Protein AF-A0A497HYY7-F1 (afdb_monomer)

Sequence (145 aa):
MIPKTYKIFNFKAYMEWKTHISLGILFGLIAYILLSRKFFAEINLIDFLIWTSFFSIAPDFDIIFKHRSEYTHSLLGVFLGFIIGFILKRNLLWAFIAASSLLSHVFGDSLTSSGVPLFYPFSKRKHVHFPYIGGRTRYDNKYAN

Structure (mmCIF, N/CA/C/O backbone):
data_AF-A0A497HYY7-F1
#
_entry.id   AF-A0A497HYY7-F1
#
loop_
_atom_site.group_PDB
_atom_site.id
_atom_site.type_symbol
_atom_site.label_atom_id
_atom_site.label_alt_id
_atom_site.label_comp_id
_atom_site.label_asym_id
_atom_site.label_entity_id
_atom_site.label_seq_id
_atom_site.pdbx_PDB_ins_code
_atom_site.Cartn_x
_atom_site.Cartn_y
_atom_site.Cartn_z
_atom_site.occupancy
_atom_site.B_iso_or_equiv
_atom_site.auth_seq_id
_atom_site.auth_comp_id
_atom_site.auth_asym_id
_atom_site.auth_atom_id
_atom_site.pdbx_PDB_model_num
ATOM 1 N N . MET A 1 1 ? 37.558 7.864 -5.051 1.00 42.94 1 MET A N 1
ATOM 2 C CA . MET A 1 1 ? 36.764 8.507 -6.122 1.00 42.94 1 MET A CA 1
ATOM 3 C C . MET A 1 1 ? 35.480 7.697 -6.286 1.00 42.94 1 MET A C 1
ATOM 5 O O . MET A 1 1 ? 35.537 6.596 -6.809 1.00 42.94 1 MET A O 1
ATOM 9 N N . ILE A 1 2 ? 34.357 8.146 -5.715 1.00 44.28 2 ILE A N 1
ATOM 10 C CA . ILE A 1 2 ? 33.087 7.397 -5.789 1.00 44.28 2 ILE A CA 1
ATOM 11 C C . ILE A 1 2 ? 32.570 7.505 -7.233 1.00 44.28 2 ILE A C 1
ATOM 13 O O . ILE A 1 2 ? 32.514 8.630 -7.743 1.00 44.28 2 ILE A O 1
ATOM 17 N N . PRO A 1 3 ? 32.208 6.403 -7.916 1.00 42.94 3 PRO A N 1
ATOM 18 C CA . PRO A 1 3 ? 31.769 6.475 -9.304 1.00 42.94 3 PRO A CA 1
ATOM 19 C C . PRO A 1 3 ? 30.532 7.375 -9.421 1.00 42.94 3 PRO A C 1
ATOM 21 O O . PRO A 1 3 ? 29.561 7.204 -8.682 1.00 42.94 3 PRO A O 1
ATOM 24 N N . LYS A 1 4 ? 30.538 8.335 -10.357 1.00 43.16 4 LYS A N 1
ATOM 25 C CA . LYS A 1 4 ? 29.397 9.243 -10.615 1.00 43.16 4 LYS A CA 1
ATOM 26 C C . LYS A 1 4 ? 28.080 8.488 -10.869 1.00 43.16 4 LYS A C 1
ATOM 28 O O . LYS A 1 4 ? 27.016 9.005 -10.545 1.00 43.16 4 LYS A O 1
ATOM 33 N N . THR A 1 5 ? 28.150 7.258 -11.373 1.00 44.44 5 THR A N 1
ATOM 34 C CA . THR A 1 5 ? 27.007 6.359 -11.591 1.00 44.44 5 THR A CA 1
ATOM 35 C C . THR A 1 5 ? 26.286 5.970 -10.297 1.00 44.44 5 THR A C 1
ATOM 37 O O . THR A 1 5 ? 25.058 5.964 -10.278 1.00 44.44 5 THR A O 1
ATOM 40 N N . TYR A 1 6 ? 27.008 5.749 -9.192 1.00 39.38 6 TYR A N 1
ATOM 41 C CA . TYR A 1 6 ? 26.404 5.425 -7.890 1.00 39.38 6 TYR A CA 1
ATOM 42 C C . TYR A 1 6 ? 25.603 6.592 -7.306 1.00 39.38 6 TYR A C 1
ATOM 44 O O . TYR A 1 6 ? 24.549 6.386 -6.708 1.00 39.38 6 TYR A O 1
ATOM 52 N N . LYS A 1 7 ? 26.070 7.833 -7.498 1.00 36.12 7 LYS A N 1
ATOM 53 C CA . LYS A 1 7 ? 25.345 9.030 -7.039 1.00 36.12 7 LYS A CA 1
ATOM 54 C C . LYS A 1 7 ? 24.031 9.235 -7.796 1.00 36.12 7 LYS A C 1
ATOM 56 O O . LYS A 1 7 ? 23.039 9.604 -7.180 1.00 36.12 7 LYS A O 1
ATOM 61 N N . ILE A 1 8 ? 24.020 8.977 -9.104 1.00 39.47 8 ILE A N 1
ATOM 62 C CA . ILE A 1 8 ? 22.828 9.140 -9.952 1.00 39.47 8 ILE A CA 1
ATOM 63 C C . ILE A 1 8 ? 21.791 8.048 -9.651 1.00 39.47 8 ILE A C 1
ATOM 65 O O . ILE A 1 8 ? 20.606 8.353 -9.542 1.00 39.47 8 ILE A O 1
ATOM 69 N N . PHE A 1 9 ? 22.231 6.800 -9.455 1.00 40.44 9 PHE A N 1
ATOM 70 C CA . PHE A 1 9 ? 21.342 5.685 -9.109 1.00 40.44 9 PHE A CA 1
ATOM 71 C C . PHE A 1 9 ? 20.662 5.902 -7.748 1.00 40.44 9 PHE A C 1
ATOM 73 O O . PHE A 1 9 ? 19.445 5.780 -7.645 1.00 40.44 9 PHE A O 1
ATOM 80 N N . ASN A 1 10 ? 21.426 6.338 -6.736 1.00 45.38 10 ASN A N 1
ATOM 81 C CA . ASN A 1 10 ? 20.881 6.678 -5.419 1.00 45.38 10 ASN A CA 1
ATOM 82 C C . ASN A 1 10 ? 19.890 7.846 -5.470 1.00 45.38 10 ASN A C 1
ATOM 84 O O . ASN A 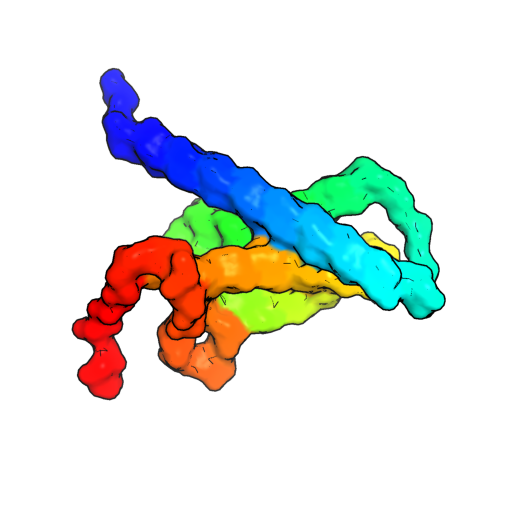1 10 ? 18.881 7.810 -4.779 1.00 45.38 10 ASN A O 1
ATOM 88 N N . PHE A 1 11 ? 20.142 8.875 -6.284 1.00 33.31 11 PHE A N 1
ATOM 89 C CA . PHE A 1 11 ? 19.237 10.023 -6.369 1.00 33.31 11 PHE A CA 1
ATOM 90 C C . PHE A 1 11 ? 17.926 9.681 -7.089 1.00 33.31 11 PHE A C 1
ATOM 92 O O . PHE A 1 11 ? 16.865 10.146 -6.681 1.00 33.31 11 PHE A O 1
ATOM 99 N N . LYS A 1 12 ? 17.981 8.841 -8.131 1.00 44.09 12 LYS A N 1
ATOM 100 C CA . LYS A 1 12 ? 16.790 8.415 -8.874 1.00 44.09 12 LYS A CA 1
ATOM 101 C C . LYS A 1 12 ? 15.900 7.483 -8.041 1.00 44.09 12 LYS A C 1
ATOM 103 O O . LYS A 1 12 ? 14.722 7.779 -7.890 1.00 44.09 12 LYS A O 1
ATOM 108 N N . ALA A 1 13 ? 16.482 6.463 -7.406 1.00 51.22 13 ALA A N 1
ATOM 109 C CA . ALA A 1 13 ? 15.758 5.574 -6.492 1.00 51.22 13 ALA A CA 1
ATOM 110 C C . ALA A 1 13 ? 15.159 6.333 -5.287 1.00 51.22 13 ALA A C 1
ATOM 112 O O . ALA A 1 13 ? 14.022 6.101 -4.889 1.00 51.22 13 ALA A O 1
ATOM 113 N N . TYR A 1 14 ? 15.886 7.316 -4.743 1.00 43.72 14 TYR A N 1
ATOM 114 C CA . TYR A 1 14 ? 15.411 8.149 -3.634 1.00 43.72 14 TYR A CA 1
ATOM 115 C C . TYR A 1 14 ? 14.237 9.071 -4.010 1.00 43.72 14 TYR A C 1
ATOM 117 O O . TYR A 1 14 ? 13.360 9.323 -3.182 1.00 43.72 14 TYR A O 1
ATOM 125 N N . MET A 1 15 ? 14.203 9.584 -5.244 1.00 50.59 15 MET A N 1
ATOM 126 C CA . MET A 1 15 ? 13.066 10.366 -5.746 1.00 50.59 15 MET A CA 1
ATOM 127 C C . MET A 1 15 ? 11.846 9.477 -6.023 1.00 50.59 15 MET A C 1
ATOM 129 O O . MET A 1 15 ? 10.726 9.908 -5.754 1.00 50.59 15 MET A O 1
ATOM 133 N N . GLU A 1 16 ? 12.060 8.238 -6.475 1.00 70.00 16 GLU A N 1
ATOM 134 C CA . GLU A 1 16 ? 10.998 7.254 -6.715 1.00 70.00 16 GLU A CA 1
ATOM 135 C C . GLU A 1 16 ? 10.315 6.831 -5.400 1.00 70.00 16 GLU A C 1
ATOM 137 O O . GLU A 1 16 ? 9.090 6.834 -5.317 1.00 70.00 16 GLU A O 1
ATOM 142 N N . TRP A 1 17 ? 11.037 6.587 -4.305 1.00 78.25 17 TRP A N 1
ATOM 143 C CA . TRP A 1 17 ? 10.386 6.173 -3.047 1.00 78.25 17 TRP A CA 1
ATOM 144 C C . TRP A 1 17 ? 9.503 7.253 -2.420 1.00 78.25 17 TRP A C 1
ATOM 146 O O . TRP A 1 17 ? 8.457 6.950 -1.851 1.00 78.25 17 TRP A O 1
ATOM 156 N N . LYS A 1 18 ? 9.866 8.533 -2.559 1.00 84.81 18 LYS A N 1
ATOM 157 C CA . LYS A 1 18 ? 9.029 9.640 -2.064 1.00 84.81 18 LYS A CA 1
ATOM 158 C C . LYS A 1 18 ? 7.689 9.708 -2.783 1.00 84.81 18 LYS A C 1
ATOM 160 O O . LYS A 1 18 ? 6.670 9.969 -2.141 1.00 84.81 18 LYS A O 1
ATOM 165 N N . THR A 1 19 ? 7.680 9.483 -4.098 1.00 86.25 19 THR A N 1
ATOM 166 C CA . THR A 1 19 ? 6.434 9.457 -4.871 1.00 86.25 19 THR A CA 1
ATOM 167 C C . THR A 1 19 ? 5.576 8.263 -4.481 1.00 86.25 19 THR A C 1
ATOM 169 O O . THR A 1 19 ? 4.379 8.438 -4.271 1.00 86.25 19 THR A O 1
ATOM 172 N N . HIS A 1 20 ? 6.183 7.094 -4.277 1.00 89.38 20 HIS A N 1
ATOM 173 C CA . HIS A 1 20 ? 5.476 5.894 -3.830 1.00 89.38 20 HIS A CA 1
ATOM 174 C C . HIS A 1 20 ? 4.863 6.075 -2.439 1.00 89.38 20 HIS A C 1
ATOM 176 O O . HIS A 1 20 ? 3.667 5.844 -2.276 1.00 89.38 20 HIS A O 1
ATOM 182 N N . ILE A 1 21 ? 5.623 6.609 -1.478 1.00 93.50 21 ILE A N 1
ATOM 183 C CA . ILE A 1 21 ? 5.126 6.914 -0.127 1.00 93.50 21 ILE A CA 1
ATOM 184 C C . ILE A 1 21 ? 3.981 7.932 -0.173 1.00 93.50 21 ILE A C 1
ATOM 186 O O . ILE A 1 21 ? 2.944 7.725 0.456 1.00 93.50 21 ILE A O 1
ATOM 190 N N . SER A 1 22 ? 4.128 9.011 -0.947 1.00 94.06 22 SER A N 1
ATOM 191 C CA . SER A 1 22 ? 3.083 10.042 -1.066 1.00 94.06 22 SER A CA 1
ATOM 192 C C . SER A 1 22 ? 1.787 9.473 -1.653 1.00 94.06 22 SER A C 1
ATOM 194 O O . SER A 1 22 ? 0.701 9.731 -1.132 1.00 94.06 22 SER A O 1
ATOM 196 N N . LEU A 1 23 ? 1.898 8.665 -2.714 1.00 93.00 23 LEU A N 1
ATOM 197 C CA . LEU A 1 23 ? 0.765 7.966 -3.321 1.00 93.00 23 LEU A CA 1
ATOM 198 C C . LEU A 1 23 ? 0.151 6.939 -2.361 1.00 93.00 23 LEU A C 1
ATOM 200 O O . LEU A 1 23 ? -1.073 6.843 -2.286 1.00 93.00 23 LEU A O 1
ATOM 204 N N . GLY A 1 24 ? 0.977 6.234 -1.589 1.00 95.12 24 GLY A N 1
ATOM 205 C CA . GLY A 1 24 ? 0.554 5.245 -0.602 1.00 95.12 24 GLY A CA 1
ATOM 206 C C . GLY A 1 24 ? -0.280 5.844 0.518 1.00 95.12 24 GLY A C 1
ATOM 207 O O . GL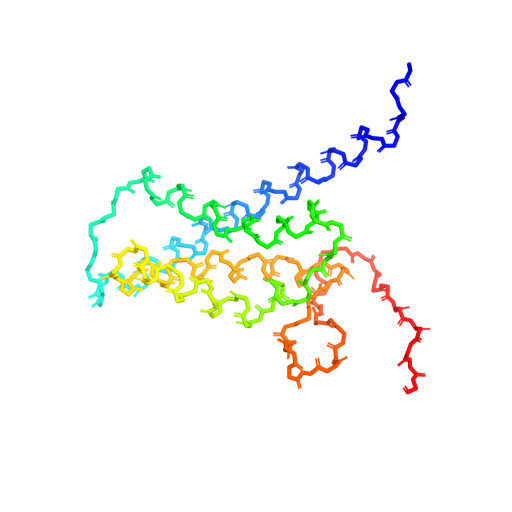Y A 1 24 ? -1.333 5.299 0.860 1.00 95.12 24 GLY A O 1
ATOM 208 N N . ILE A 1 25 ? 0.156 6.988 1.049 1.00 97.00 25 ILE A N 1
ATOM 209 C CA . ILE A 1 25 ? -0.586 7.760 2.052 1.00 97.00 25 ILE A CA 1
ATOM 210 C C . ILE A 1 25 ? -1.901 8.271 1.450 1.00 97.00 25 ILE A C 1
ATOM 212 O O . ILE A 1 25 ? -2.952 8.130 2.075 1.00 97.00 25 ILE A O 1
ATOM 216 N N . LEU A 1 26 ? -1.869 8.816 0.228 1.00 96.94 26 LEU A N 1
ATOM 217 C CA . LEU A 1 26 ? -3.059 9.336 -0.452 1.00 96.94 26 LEU A CA 1
ATOM 218 C C . LEU A 1 26 ? -4.114 8.243 -0.683 1.00 96.94 26 LEU A C 1
ATOM 220 O O . LEU A 1 26 ? -5.273 8.416 -0.310 1.00 96.94 26 LEU A O 1
ATOM 224 N N . PHE A 1 27 ? -3.728 7.110 -1.269 1.00 97.12 27 PHE A N 1
ATOM 225 C CA . PHE A 1 27 ? -4.645 6.000 -1.545 1.00 97.12 27 PHE A CA 1
ATOM 226 C C . PHE A 1 27 ? -5.141 5.344 -0.256 1.00 97.12 27 PHE A C 1
ATOM 228 O O . PHE A 1 27 ? -6.325 5.023 -0.148 1.00 97.12 27 PHE A O 1
ATOM 235 N N . GLY A 1 28 ? -4.268 5.197 0.746 1.00 96.50 28 GLY A N 1
ATOM 236 C CA . GLY A 1 28 ? -4.658 4.731 2.075 1.00 96.50 28 GLY A CA 1
ATOM 237 C C . GLY A 1 28 ? -5.697 5.650 2.724 1.00 96.50 28 GLY A C 1
ATOM 238 O O . GLY A 1 28 ? -6.651 5.167 3.333 1.00 96.50 28 GLY A O 1
ATOM 239 N N . LEU A 1 29 ? -5.565 6.970 2.549 1.00 97.00 29 LEU A N 1
ATOM 240 C CA . LEU A 1 29 ? -6.498 7.952 3.104 1.00 97.00 29 LEU A CA 1
ATOM 241 C C . LEU A 1 29 ? -7.849 7.893 2.389 1.00 97.00 29 LEU A C 1
ATOM 243 O O . LEU A 1 29 ? -8.890 7.917 3.043 1.00 97.00 29 LEU A O 1
ATOM 247 N N . ILE A 1 30 ? -7.841 7.758 1.061 1.00 97.00 30 ILE A N 1
ATOM 248 C CA . ILE A 1 30 ? -9.061 7.546 0.273 1.00 97.00 30 ILE A CA 1
ATOM 249 C C . ILE A 1 30 ? -9.778 6.276 0.751 1.00 97.00 30 ILE A C 1
ATOM 251 O O . ILE A 1 30 ? -10.975 6.321 1.036 1.00 97.00 30 ILE A O 1
ATOM 255 N N . ALA A 1 31 ? -9.056 5.164 0.916 1.00 95.94 31 ALA A N 1
ATOM 256 C CA . ALA A 1 31 ? -9.625 3.915 1.419 1.00 95.94 31 ALA A CA 1
ATOM 257 C C . ALA A 1 31 ? -10.219 4.078 2.825 1.00 95.94 31 ALA A C 1
ATOM 259 O O . ALA A 1 31 ? -11.342 3.637 3.075 1.00 95.94 31 ALA A O 1
ATOM 260 N N . TYR A 1 32 ? -9.508 4.766 3.720 1.00 95.12 32 TYR A N 1
ATOM 261 C CA . TYR A 1 32 ? -9.997 5.084 5.058 1.00 95.12 32 TYR A CA 1
ATOM 262 C C . TYR A 1 32 ? -11.310 5.878 5.018 1.00 95.12 32 TYR A C 1
ATOM 264 O O . TYR A 1 32 ? -12.287 5.490 5.661 1.00 95.12 32 TYR A O 1
ATOM 272 N N . ILE A 1 33 ? -11.377 6.954 4.230 1.00 95.25 33 ILE A N 1
ATOM 273 C CA . ILE A 1 33 ? -12.576 7.801 4.119 1.00 95.25 33 ILE A CA 1
ATOM 274 C C . ILE A 1 33 ? -13.770 6.999 3.584 1.00 95.25 33 ILE A C 1
ATOM 276 O O . ILE A 1 33 ? -14.878 7.120 4.107 1.00 95.25 33 ILE A O 1
ATOM 280 N N . LEU A 1 34 ? -13.552 6.159 2.570 1.00 95.38 34 LEU A N 1
ATOM 281 C CA . LEU A 1 34 ? -14.621 5.385 1.935 1.00 95.38 34 LEU A CA 1
ATOM 282 C C . LEU A 1 34 ? -15.145 4.243 2.818 1.00 95.38 34 LEU A C 1
ATOM 284 O O . LEU A 1 34 ? -16.328 3.904 2.743 1.00 95.38 34 LEU A O 1
ATOM 288 N N . LEU A 1 35 ? -14.283 3.634 3.637 1.00 95.19 35 LEU A N 1
ATOM 289 C CA . LEU A 1 35 ? -14.581 2.364 4.309 1.00 95.19 35 LEU A CA 1
ATOM 290 C C . LEU A 1 35 ? -14.726 2.461 5.830 1.00 95.19 35 LEU A C 1
ATOM 292 O O . LEU A 1 35 ? -15.341 1.571 6.419 1.00 95.19 35 LEU A O 1
ATOM 296 N N . SER A 1 36 ? -14.254 3.538 6.462 1.00 92.19 36 SER A N 1
ATOM 297 C CA . SER A 1 36 ? -14.358 3.752 7.919 1.00 92.19 36 SER A CA 1
ATOM 298 C C . SER A 1 36 ? -15.795 3.721 8.447 1.00 92.19 36 SER A C 1
ATOM 300 O O . SER A 1 36 ? -16.026 3.337 9.589 1.00 92.19 36 SER A O 1
ATOM 302 N N . ARG A 1 37 ? -16.786 4.059 7.609 1.00 89.88 37 ARG A N 1
ATOM 303 C CA . ARG A 1 37 ? -18.214 3.962 7.965 1.00 89.88 37 ARG A CA 1
ATOM 304 C C . ARG A 1 37 ? -18.737 2.526 8.044 1.00 89.88 37 ARG A C 1
ATOM 306 O O . ARG A 1 37 ? -19.765 2.299 8.670 1.00 89.88 37 ARG A O 1
ATOM 313 N N . LYS A 1 38 ? -18.083 1.576 7.367 1.00 92.69 38 LYS A N 1
ATOM 314 C CA . LYS A 1 38 ? -18.497 0.162 7.311 1.00 92.69 38 LYS A CA 1
ATOM 315 C C . LYS A 1 38 ? -17.661 -0.726 8.221 1.00 92.69 38 LYS A C 1
ATOM 317 O O . LYS A 1 38 ? -18.184 -1.675 8.792 1.00 92.69 38 LYS A O 1
ATOM 322 N N . PHE A 1 39 ? -16.373 -0.427 8.337 1.00 90.88 39 PHE A N 1
ATOM 323 C CA . PHE A 1 39 ? -15.430 -1.189 9.138 1.00 90.88 39 PHE A CA 1
ATOM 324 C C . PHE A 1 39 ? -14.804 -0.251 10.157 1.00 90.88 39 PHE A C 1
ATOM 326 O O . PHE A 1 39 ? -14.038 0.634 9.793 1.00 90.88 39 PHE A O 1
ATOM 333 N N . PHE A 1 40 ? -15.140 -0.437 11.429 1.00 87.31 40 PHE A N 1
ATOM 334 C CA . PHE A 1 40 ? -14.551 0.355 12.498 1.00 87.31 40 PHE A CA 1
ATOM 335 C C . PHE A 1 40 ? -13.166 -0.192 12.855 1.00 87.31 40 PHE A C 1
ATOM 337 O O . PHE A 1 40 ? -12.988 -1.401 13.032 1.00 87.31 40 PHE A O 1
ATOM 344 N N . ALA A 1 41 ? -12.183 0.696 12.967 1.00 87.25 41 ALA A N 1
ATOM 345 C CA . ALA A 1 41 ? -10.884 0.390 13.542 1.00 87.25 41 ALA A CA 1
ATOM 346 C C . ALA A 1 41 ? -10.362 1.625 14.267 1.00 87.25 41 ALA A C 1
ATOM 348 O O . ALA A 1 41 ? -10.505 2.746 13.776 1.00 87.25 41 ALA A O 1
ATOM 349 N N . GLU A 1 42 ? -9.712 1.413 15.404 1.00 87.50 42 GLU A N 1
ATOM 350 C CA . GLU A 1 42 ? -8.922 2.462 16.030 1.00 87.50 42 GLU A CA 1
ATOM 351 C C . GLU A 1 42 ? -7.672 2.694 15.181 1.00 87.50 42 GLU A C 1
ATOM 353 O O . GLU A 1 42 ? -6.874 1.780 14.944 1.00 87.50 42 GLU A O 1
ATOM 358 N N . ILE A 1 43 ? -7.535 3.915 14.670 1.00 89.56 43 ILE A N 1
ATOM 359 C CA . ILE A 1 43 ? -6.411 4.313 13.830 1.00 89.56 43 ILE A CA 1
ATOM 360 C C . ILE A 1 43 ? -5.731 5.512 14.472 1.00 89.56 43 ILE A C 1
ATOM 362 O O . ILE A 1 43 ? -6.278 6.612 14.518 1.00 89.56 43 ILE A O 1
ATOM 366 N N . ASN A 1 44 ? -4.507 5.296 14.945 1.00 93.75 44 ASN A N 1
ATOM 367 C CA . ASN A 1 44 ? -3.601 6.378 15.296 1.00 93.75 44 ASN A CA 1
ATOM 368 C C . ASN A 1 44 ? -2.889 6.883 14.027 1.00 93.75 44 ASN A C 1
ATOM 370 O O . ASN A 1 44 ? -2.540 6.092 13.149 1.00 93.75 44 ASN A O 1
ATOM 374 N N . LEU A 1 45 ? -2.648 8.194 13.941 1.00 93.50 45 LEU A N 1
ATOM 375 C CA . LEU A 1 45 ? -1.965 8.821 12.806 1.00 93.50 45 LEU A CA 1
ATOM 376 C C . LEU A 1 45 ? -0.574 8.223 12.544 1.00 93.50 45 LEU A C 1
ATOM 378 O O . LEU A 1 45 ? -0.217 7.993 11.393 1.00 93.50 45 LEU A O 1
ATOM 382 N N . ILE A 1 46 ? 0.205 7.957 13.593 1.00 95.62 46 ILE A N 1
ATOM 383 C CA . ILE A 1 46 ? 1.557 7.398 13.473 1.00 95.62 46 ILE A CA 1
ATOM 384 C C . ILE A 1 46 ? 1.485 5.997 12.866 1.00 95.62 46 ILE A C 1
ATOM 386 O O . ILE A 1 46 ? 2.169 5.721 11.883 1.00 95.62 46 ILE A O 1
ATOM 390 N N . ASP A 1 47 ? 0.603 5.145 13.394 1.00 93.94 47 ASP A N 1
ATOM 391 C CA . ASP A 1 47 ? 0.356 3.809 12.848 1.00 93.94 47 ASP A CA 1
ATOM 392 C C . ASP A 1 47 ? -0.046 3.893 11.375 1.00 93.94 47 ASP A C 1
ATOM 394 O O . ASP A 1 47 ? 0.516 3.197 10.532 1.00 93.94 47 ASP A O 1
ATOM 398 N N . PHE A 1 48 ? -0.981 4.782 11.046 1.00 95.44 48 PHE A N 1
ATOM 399 C CA . PHE A 1 48 ? -1.436 4.976 9.676 1.00 95.44 48 PHE A CA 1
ATOM 400 C C . PHE A 1 48 ? -0.282 5.341 8.734 1.00 95.44 48 PHE A C 1
ATOM 402 O O . PHE A 1 48 ? -0.125 4.715 7.684 1.00 95.44 48 PHE A O 1
ATOM 409 N N . LEU A 1 49 ? 0.557 6.307 9.115 1.00 96.75 49 LEU A N 1
ATOM 410 C CA . LEU A 1 49 ? 1.699 6.739 8.309 1.00 96.75 49 LEU A CA 1
ATOM 411 C C . LEU A 1 49 ? 2.743 5.629 8.149 1.00 96.75 49 LEU A C 1
ATOM 413 O O . LEU A 1 49 ? 3.242 5.429 7.042 1.00 96.75 49 LEU A O 1
ATOM 417 N N . ILE A 1 50 ? 3.046 4.881 9.214 1.00 95.44 50 ILE A N 1
ATOM 418 C CA . ILE A 1 50 ? 4.003 3.766 9.165 1.00 95.44 50 ILE A CA 1
ATOM 419 C C . ILE A 1 50 ? 3.505 2.681 8.209 1.00 95.44 50 ILE A C 1
ATOM 421 O O . ILE A 1 50 ? 4.243 2.257 7.321 1.00 95.44 50 ILE A O 1
ATOM 425 N N . TRP A 1 51 ? 2.252 2.250 8.359 1.00 94.44 51 TRP A N 1
ATOM 426 C CA . TRP A 1 51 ? 1.706 1.141 7.579 1.00 94.44 51 TRP A CA 1
ATOM 427 C C . TRP A 1 51 ? 1.516 1.490 6.107 1.00 94.44 51 TRP A C 1
ATOM 429 O O . TRP A 1 51 ? 1.898 0.702 5.243 1.00 94.44 51 TRP A O 1
ATOM 439 N N . THR A 1 52 ? 0.976 2.672 5.808 1.00 96.00 52 THR A N 1
ATOM 440 C CA . THR A 1 52 ? 0.814 3.126 4.417 1.00 96.00 52 THR A CA 1
ATOM 441 C C . THR A 1 52 ? 2.167 3.303 3.728 1.00 96.00 52 THR A C 1
ATOM 443 O O . THR A 1 52 ? 2.333 2.842 2.599 1.00 96.00 52 THR A O 1
ATOM 446 N N . SER A 1 53 ? 3.163 3.864 4.423 1.00 94.44 53 SER A N 1
ATOM 447 C CA . SER A 1 53 ? 4.530 3.980 3.899 1.00 94.44 53 SER A CA 1
ATOM 448 C C . SER A 1 53 ? 5.142 2.606 3.643 1.00 94.44 53 SER A C 1
ATOM 450 O O . SER A 1 53 ? 5.618 2.359 2.539 1.00 94.44 53 SER A O 1
ATOM 452 N N . PHE A 1 54 ? 5.073 1.690 4.616 1.00 93.88 54 PHE A N 1
ATOM 453 C CA . PHE A 1 54 ? 5.618 0.337 4.495 1.00 93.88 54 PHE A CA 1
ATOM 454 C C . PHE A 1 54 ? 5.047 -0.403 3.281 1.00 93.88 54 PHE A C 1
ATOM 456 O O . PHE A 1 54 ? 5.810 -0.862 2.436 1.00 93.88 54 PHE A O 1
ATOM 463 N N . PHE A 1 55 ? 3.720 -0.472 3.144 1.00 93.38 55 PHE A N 1
ATOM 464 C CA . PHE A 1 55 ? 3.093 -1.190 2.029 1.00 93.38 55 PHE A CA 1
ATOM 465 C C . PHE A 1 55 ? 3.309 -0.516 0.669 1.00 93.38 55 PHE A C 1
ATOM 467 O O . PHE A 1 55 ? 3.322 -1.209 -0.344 1.00 93.38 55 PHE A O 1
ATOM 474 N N . SER A 1 56 ? 3.520 0.803 0.636 1.00 92.69 56 SER A N 1
ATOM 475 C CA . SER A 1 56 ? 3.778 1.536 -0.611 1.00 92.69 56 SER A CA 1
ATOM 476 C C . SER A 1 56 ? 5.174 1.321 -1.199 1.00 92.69 56 SER A C 1
ATOM 478 O O . SER A 1 56 ? 5.358 1.520 -2.396 1.00 92.69 56 SER A O 1
ATOM 480 N N . ILE A 1 57 ? 6.150 0.914 -0.382 1.00 90.31 57 ILE A N 1
ATOM 481 C CA . ILE A 1 57 ? 7.523 0.610 -0.825 1.00 90.31 57 ILE A CA 1
ATOM 482 C C . ILE A 1 57 ? 7.857 -0.877 -0.703 1.00 90.31 57 ILE A C 1
ATOM 484 O O . ILE A 1 57 ? 8.923 -1.304 -1.129 1.00 90.31 57 ILE A O 1
ATOM 488 N N . ALA A 1 58 ? 6.964 -1.682 -0.119 1.00 88.62 58 ALA A N 1
ATOM 489 C CA . ALA A 1 58 ? 7.181 -3.111 0.059 1.00 88.62 58 ALA A CA 1
ATOM 490 C C . ALA A 1 58 ? 7.553 -3.840 -1.248 1.00 88.62 58 ALA A C 1
ATOM 492 O O . ALA A 1 58 ? 8.443 -4.692 -1.189 1.00 88.62 58 ALA A O 1
ATOM 493 N N . PRO A 1 59 ? 6.949 -3.522 -2.414 1.00 84.75 59 PRO A N 1
ATOM 494 C CA . PRO A 1 59 ? 7.351 -4.143 -3.671 1.00 84.75 59 PRO A CA 1
ATOM 495 C C . PRO A 1 59 ? 8.802 -3.854 -4.068 1.00 84.75 59 PRO A C 1
ATOM 497 O O . PRO A 1 59 ? 9.464 -4.786 -4.512 1.00 84.75 59 PRO A O 1
ATOM 500 N N . ASP A 1 60 ? 9.318 -2.645 -3.805 1.00 83.00 60 ASP A N 1
ATOM 501 C CA . ASP A 1 60 ? 10.691 -2.222 -4.144 1.00 83.00 60 ASP A CA 1
ATOM 502 C C . ASP A 1 60 ? 11.780 -2.969 -3.363 1.00 83.00 60 ASP A C 1
ATOM 504 O O . ASP A 1 60 ? 12.959 -2.935 -3.734 1.00 83.00 60 ASP A O 1
ATOM 508 N N . PHE A 1 61 ? 11.433 -3.654 -2.267 1.00 79.56 61 PHE A N 1
ATOM 509 C CA . PHE A 1 61 ? 12.409 -4.466 -1.540 1.00 79.56 61 PHE A CA 1
ATOM 510 C C . PHE A 1 61 ? 12.929 -5.646 -2.371 1.00 79.56 61 PHE A C 1
ATOM 512 O O . PHE A 1 61 ? 14.008 -6.160 -2.073 1.00 79.56 61 PHE A O 1
ATOM 519 N N . ASP A 1 62 ? 12.234 -6.053 -3.436 1.00 71.06 62 ASP A N 1
ATOM 520 C CA . ASP A 1 62 ? 12.715 -7.082 -4.363 1.00 71.06 62 ASP A CA 1
ATOM 521 C C . ASP A 1 62 ? 13.996 -6.663 -5.120 1.00 71.06 62 ASP A C 1
ATOM 523 O O . ASP A 1 62 ? 14.852 -7.504 -5.416 1.00 71.06 62 ASP A O 1
ATOM 527 N N . ILE A 1 63 ? 14.210 -5.357 -5.319 1.00 63.75 63 ILE A N 1
ATOM 528 C CA . ILE A 1 63 ? 15.419 -4.778 -5.921 1.00 63.75 63 ILE A CA 1
ATOM 529 C C . ILE A 1 63 ? 16.648 -5.093 -5.059 1.00 63.75 63 ILE A C 1
ATOM 531 O O . ILE A 1 63 ? 17.731 -5.358 -5.592 1.00 63.75 63 ILE A O 1
ATOM 535 N N . ILE A 1 64 ? 16.489 -5.134 -3.730 1.00 59.38 64 ILE A N 1
ATOM 536 C CA . ILE A 1 64 ? 17.573 -5.482 -2.795 1.00 59.38 64 ILE A CA 1
ATOM 537 C C . ILE A 1 64 ? 18.040 -6.926 -3.024 1.00 59.38 64 ILE A C 1
ATOM 539 O O . ILE A 1 64 ? 19.234 -7.215 -2.929 1.00 59.38 64 ILE A O 1
ATOM 543 N N . PHE A 1 65 ? 17.129 -7.820 -3.416 1.00 57.31 65 PHE A N 1
ATOM 544 C CA . PHE A 1 65 ? 17.426 -9.226 -3.696 1.00 57.31 65 PHE A CA 1
ATOM 545 C C . PHE A 1 65 ? 17.925 -9.485 -5.131 1.00 57.31 65 PHE A C 1
ATOM 547 O O . PHE A 1 65 ? 18.093 -10.641 -5.516 1.00 57.31 65 PHE A O 1
ATOM 554 N N . LYS A 1 66 ? 18.205 -8.434 -5.926 1.00 55.84 66 LYS A N 1
ATOM 555 C CA . LYS A 1 66 ? 18.700 -8.482 -7.325 1.00 55.84 66 LYS A CA 1
ATOM 556 C C . LYS A 1 66 ? 17.809 -9.227 -8.333 1.00 55.84 66 LYS A C 1
ATOM 558 O O . LYS A 1 66 ? 18.148 -9.272 -9.515 1.00 55.84 66 LYS A O 1
ATOM 563 N N . HIS A 1 67 ? 16.665 -9.745 -7.905 1.00 58.81 67 HIS A N 1
ATOM 564 C CA . HIS A 1 67 ? 15.644 -10.344 -8.751 1.00 58.81 67 HIS A CA 1
ATOM 565 C C . HIS A 1 67 ? 14.375 -9.508 -8.617 1.00 58.81 67 HIS A C 1
ATOM 567 O O . HIS A 1 67 ? 13.671 -9.629 -7.619 1.00 58.81 67 HIS A O 1
ATOM 573 N N . ARG A 1 68 ? 14.084 -8.665 -9.621 1.00 60.41 68 ARG A N 1
ATOM 574 C CA . ARG A 1 68 ? 12.786 -7.982 -9.702 1.00 60.41 68 ARG A CA 1
ATOM 575 C C . ARG A 1 68 ? 11.711 -9.062 -9.769 1.00 60.41 68 ARG A C 1
ATOM 577 O O . ARG A 1 68 ? 11.678 -9.850 -10.715 1.00 60.41 68 ARG A O 1
ATOM 584 N N . SER A 1 69 ? 10.894 -9.138 -8.734 1.00 64.81 69 SER A N 1
ATOM 585 C CA . SER A 1 69 ? 9.851 -10.130 -8.597 1.00 64.81 69 SER A CA 1
ATOM 586 C C . SER A 1 69 ? 8.608 -9.595 -9.292 1.00 64.81 69 SER A C 1
ATOM 588 O O . SER A 1 69 ? 7.929 -8.697 -8.803 1.00 64.81 69 SER A O 1
ATOM 590 N N . GLU A 1 70 ? 8.270 -10.170 -10.445 1.00 70.00 70 GLU A N 1
ATOM 591 C CA . GLU A 1 70 ? 7.029 -9.841 -11.164 1.00 70.00 70 GLU A CA 1
ATOM 592 C C . GLU A 1 70 ? 5.774 -10.090 -10.294 1.00 70.00 70 GLU A C 1
ATOM 594 O O . GLU A 1 70 ? 4.711 -9.532 -10.552 1.00 70.00 70 GLU A O 1
ATOM 599 N N . TYR A 1 71 ? 5.900 -10.873 -9.213 1.00 69.12 71 TYR A N 1
ATOM 600 C CA . TYR A 1 71 ? 4.832 -11.141 -8.251 1.00 69.12 71 TYR A CA 1
ATOM 601 C C . TYR A 1 71 ? 4.465 -9.929 -7.386 1.00 69.12 71 TYR A C 1
ATOM 603 O O . TYR A 1 71 ? 3.281 -9.714 -7.125 1.00 69.12 71 TYR A O 1
ATOM 611 N N . THR A 1 72 ? 5.440 -9.142 -6.922 1.00 75.06 72 THR A N 1
ATOM 612 C CA . THR A 1 72 ? 5.185 -8.011 -6.006 1.00 75.06 72 THR A CA 1
ATOM 613 C C . THR A 1 72 ? 4.585 -6.814 -6.740 1.00 75.06 72 THR A C 1
ATOM 615 O O . THR A 1 72 ? 3.766 -6.090 -6.179 1.00 75.06 72 THR A O 1
ATOM 618 N N . HIS A 1 73 ? 4.911 -6.679 -8.023 1.00 76.88 73 HIS A N 1
ATOM 619 C CA . HIS A 1 73 ? 4.405 -5.661 -8.935 1.00 76.88 73 HIS A CA 1
ATOM 620 C C . HIS A 1 73 ? 3.205 -6.202 -9.734 1.00 76.88 73 HIS A C 1
ATOM 622 O O . HIS A 1 73 ? 3.181 -6.166 -10.958 1.00 76.88 73 HIS A O 1
ATOM 628 N N . SER A 1 74 ? 2.209 -6.777 -9.064 1.00 84.50 74 SER A N 1
ATOM 629 C CA . SER A 1 74 ? 1.019 -7.334 -9.724 1.00 84.50 74 SER A CA 1
ATOM 630 C C . SER A 1 74 ? -0.221 -7.188 -8.843 1.00 84.50 74 SER A C 1
ATOM 632 O O . SER A 1 74 ? -0.122 -6.893 -7.649 1.00 84.50 74 SER A O 1
ATOM 634 N N . LEU A 1 75 ? -1.409 -7.445 -9.400 1.00 85.19 75 LEU A N 1
ATOM 635 C CA . LEU A 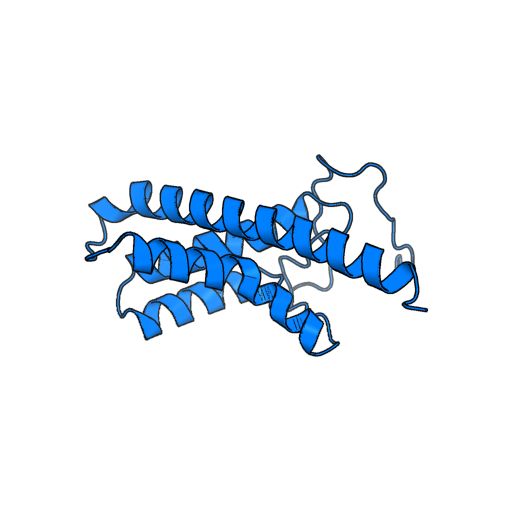1 75 ? -2.635 -7.520 -8.597 1.00 85.19 75 LEU A CA 1
ATOM 636 C C . LEU A 1 75 ? -2.590 -8.665 -7.576 1.00 85.19 75 LEU A C 1
ATOM 638 O O . LEU A 1 75 ? -3.224 -8.568 -6.526 1.00 85.19 75 LEU A O 1
ATOM 642 N N . LEU A 1 76 ? -1.808 -9.719 -7.841 1.00 86.25 76 LEU A N 1
ATOM 643 C CA . LEU A 1 76 ? -1.546 -10.762 -6.854 1.00 86.25 76 LEU A CA 1
ATOM 644 C C . LEU A 1 76 ? -0.777 -10.183 -5.661 1.00 86.25 76 LEU A C 1
ATOM 646 O O . LEU A 1 76 ? -1.151 -10.448 -4.523 1.00 86.25 76 LEU A O 1
ATOM 650 N N . GLY A 1 77 ? 0.232 -9.342 -5.904 1.00 85.94 77 GLY A N 1
ATOM 651 C CA . GLY A 1 77 ? 0.945 -8.613 -4.852 1.00 85.94 77 GLY A CA 1
ATOM 652 C C . GLY A 1 77 ? 0.010 -7.745 -4.004 1.00 85.94 77 GLY A C 1
ATOM 653 O O . GLY A 1 77 ? 0.083 -7.776 -2.776 1.00 85.94 77 GLY A O 1
ATOM 654 N N . VAL A 1 78 ? -0.940 -7.049 -4.639 1.00 91.44 78 VAL A N 1
ATOM 655 C CA . VAL A 1 78 ? -1.978 -6.255 -3.944 1.00 91.44 78 VAL A CA 1
ATOM 656 C C . VAL A 1 78 ? -2.858 -7.142 -3.068 1.00 91.44 78 VAL A C 1
ATOM 658 O O . VAL A 1 78 ? -3.115 -6.815 -1.908 1.00 91.44 78 VAL A O 1
ATOM 661 N N . PHE A 1 79 ? -3.283 -8.290 -3.591 1.00 92.50 79 PHE A N 1
ATOM 662 C CA . PHE A 1 79 ? -4.081 -9.252 -2.840 1.00 92.50 79 PHE A CA 1
ATOM 663 C C . PHE A 1 79 ? -3.307 -9.872 -1.665 1.00 92.50 79 PHE A C 1
ATOM 665 O O . PHE A 1 79 ? -3.854 -10.017 -0.573 1.00 92.50 79 PHE A O 1
ATOM 672 N N . LEU A 1 80 ? -2.017 -10.173 -1.833 1.00 91.31 80 LEU A N 1
ATOM 673 C CA . LEU A 1 80 ? -1.165 -10.606 -0.723 1.00 91.31 80 LEU A CA 1
ATOM 674 C C . LEU A 1 80 ? -1.012 -9.502 0.328 1.00 91.31 80 LEU A C 1
ATOM 676 O O . LEU A 1 80 ? -1.115 -9.785 1.520 1.00 91.31 80 LEU A O 1
ATOM 680 N N . GLY A 1 81 ? -0.846 -8.245 -0.093 1.00 91.50 81 GLY A N 1
ATOM 681 C CA . GLY A 1 81 ? -0.839 -7.086 0.800 1.00 91.50 81 GLY A CA 1
ATOM 682 C C . GLY A 1 81 ? -2.123 -6.977 1.628 1.00 91.50 81 GLY A C 1
ATOM 683 O O . GLY A 1 81 ? -2.053 -6.755 2.836 1.00 91.50 81 GLY A O 1
ATOM 684 N N . PHE A 1 82 ? -3.285 -7.225 1.012 1.00 95.19 82 PHE A N 1
ATOM 685 C CA . PHE A 1 82 ? -4.570 -7.304 1.714 1.00 95.19 82 PHE A CA 1
ATOM 686 C C . PHE A 1 82 ? -4.557 -8.384 2.805 1.00 95.19 82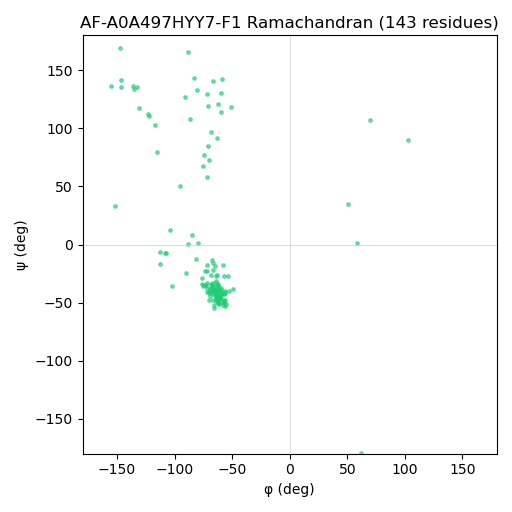 PHE A C 1
ATOM 688 O O . PHE A 1 82 ? -4.882 -8.101 3.959 1.00 95.19 82 PHE A O 1
ATOM 695 N N . ILE A 1 83 ? -4.154 -9.613 2.460 1.00 95.31 83 ILE A N 1
ATOM 696 C CA . ILE A 1 83 ? -4.102 -10.739 3.405 1.00 95.31 83 ILE A CA 1
ATOM 697 C C . ILE A 1 83 ? -3.152 -10.426 4.565 1.00 95.31 83 ILE A C 1
ATOM 699 O O . ILE A 1 83 ? -3.514 -10.617 5.724 1.00 95.31 83 ILE A O 1
ATOM 703 N N . ILE A 1 84 ? -1.957 -9.911 4.274 1.00 93.88 84 ILE A N 1
ATOM 704 C CA . ILE A 1 84 ? -0.957 -9.563 5.290 1.00 93.88 84 ILE A CA 1
ATOM 705 C C . ILE A 1 84 ? -1.495 -8.460 6.211 1.00 93.88 84 ILE A C 1
ATOM 707 O O . ILE A 1 84 ? -1.431 -8.601 7.432 1.00 93.88 84 ILE A O 1
ATOM 711 N N . GLY A 1 85 ? -2.083 -7.396 5.653 1.00 92.81 85 GLY A N 1
ATOM 712 C CA . GLY A 1 85 ? -2.706 -6.326 6.436 1.00 92.81 85 GLY A CA 1
ATOM 713 C C . GLY A 1 85 ? -3.823 -6.844 7.346 1.00 92.81 85 GLY A C 1
ATOM 714 O O . GLY A 1 85 ? -3.887 -6.474 8.522 1.00 92.81 85 GLY A O 1
ATOM 715 N N . PHE A 1 86 ? -4.652 -7.763 6.842 1.00 94.94 86 PHE A N 1
ATOM 716 C CA . PHE A 1 86 ? -5.686 -8.417 7.639 1.00 94.94 86 PHE A CA 1
ATOM 717 C C . PHE A 1 86 ? -5.094 -9.261 8.771 1.00 94.94 86 PHE A C 1
ATOM 719 O O . PHE A 1 86 ? -5.543 -9.140 9.904 1.00 94.94 86 PHE A O 1
ATOM 726 N N . ILE A 1 87 ? -4.079 -10.086 8.506 1.00 95.12 87 ILE A N 1
ATOM 727 C CA . ILE A 1 87 ? -3.467 -10.956 9.523 1.00 95.12 87 ILE A CA 1
ATOM 728 C C . ILE A 1 87 ? -2.805 -10.128 10.633 1.00 95.12 87 ILE A C 1
ATOM 730 O O . ILE A 1 87 ? -2.985 -10.431 11.814 1.00 95.12 87 ILE A O 1
ATOM 734 N N . LEU A 1 88 ? -2.068 -9.074 10.269 1.00 93.06 88 LEU A N 1
ATOM 735 C CA . LEU A 1 88 ? -1.276 -8.285 11.217 1.00 93.06 88 LEU A CA 1
ATOM 736 C C . LEU A 1 88 ? -2.132 -7.384 12.111 1.00 93.06 88 LEU A C 1
ATOM 738 O O . LEU A 1 88 ? -1.803 -7.199 13.281 1.00 93.06 88 LEU A O 1
ATOM 742 N N . LYS A 1 89 ? -3.235 -6.835 11.590 1.00 93.12 89 LYS A N 1
ATOM 743 C CA . LYS A 1 89 ? -4.117 -5.926 12.345 1.00 93.12 89 LYS A CA 1
ATOM 744 C C . LYS A 1 89 ? -5.460 -6.537 12.740 1.00 93.12 89 LYS A C 1
ATOM 746 O O . LYS A 1 89 ? -6.209 -5.908 13.482 1.00 93.12 89 LYS A O 1
ATOM 751 N N . ARG A 1 90 ? -5.772 -7.744 12.257 1.00 92.25 90 ARG A N 1
ATOM 752 C CA . ARG A 1 90 ? -7.035 -8.476 12.478 1.00 92.25 90 ARG A CA 1
ATOM 753 C C . ARG A 1 90 ? -8.282 -7.637 12.189 1.00 92.25 90 ARG A C 1
ATOM 755 O O . ARG A 1 90 ? -9.299 -7.760 12.864 1.00 92.25 90 ARG A O 1
ATOM 762 N N . ASN A 1 91 ? -8.198 -6.760 11.191 1.00 94.06 91 ASN A N 1
ATOM 763 C CA . ASN A 1 91 ? -9.259 -5.819 10.860 1.00 94.06 91 ASN A CA 1
ATOM 764 C C . ASN A 1 91 ? -9.310 -5.572 9.349 1.00 94.06 91 ASN A C 1
ATOM 766 O O . ASN A 1 91 ? -8.282 -5.367 8.701 1.00 94.06 91 ASN A O 1
ATOM 770 N N . LEU A 1 92 ? -10.522 -5.573 8.793 1.00 95.12 92 LEU A N 1
ATOM 771 C CA . LEU A 1 92 ? -10.744 -5.396 7.358 1.00 95.12 92 LEU A CA 1
ATOM 772 C C . LEU A 1 92 ? -10.380 -3.992 6.868 1.00 95.12 92 LEU A C 1
ATOM 774 O O . LEU A 1 92 ? -9.855 -3.868 5.766 1.00 95.12 92 LEU A O 1
ATOM 778 N N . LEU A 1 93 ? -10.589 -2.943 7.669 1.00 95.00 93 LEU A N 1
ATOM 779 C CA . LEU A 1 93 ? -10.201 -1.582 7.291 1.00 95.00 93 LEU A CA 1
ATOM 780 C C . LEU A 1 93 ? -8.689 -1.493 7.059 1.00 95.00 93 LEU A C 1
ATOM 782 O O . LEU A 1 93 ? -8.252 -0.975 6.036 1.00 95.00 93 LEU A O 1
ATOM 786 N N . TRP A 1 94 ? -7.894 -2.066 7.966 1.00 95.31 94 TRP A N 1
ATOM 787 C CA . TRP A 1 94 ? -6.438 -2.129 7.826 1.00 95.31 94 TRP A CA 1
ATOM 788 C C . TRP A 1 94 ? -5.994 -2.966 6.621 1.00 95.31 94 TRP A C 1
ATOM 790 O O . TRP A 1 94 ? -5.045 -2.587 5.938 1.00 95.31 94 TRP A O 1
ATOM 800 N N . ALA A 1 95 ? -6.709 -4.050 6.311 1.00 96.00 95 ALA A N 1
ATOM 801 C CA . ALA A 1 95 ? -6.477 -4.843 5.106 1.00 96.00 95 ALA A CA 1
ATOM 802 C C . ALA A 1 95 ? -6.701 -4.020 3.825 1.00 96.00 95 ALA A C 1
ATOM 804 O O . ALA A 1 95 ? -5.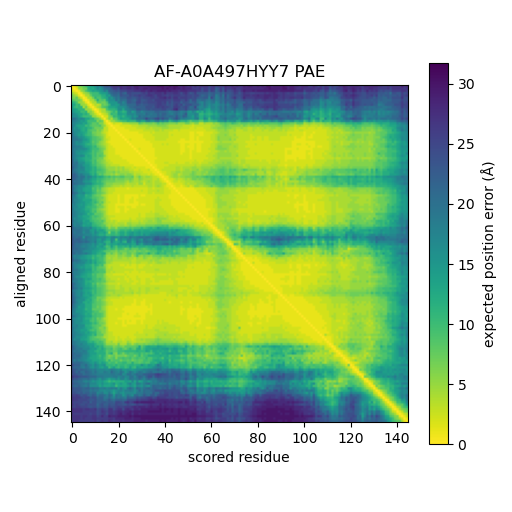868 -4.037 2.919 1.00 96.00 95 ALA A O 1
ATOM 805 N N . PHE A 1 96 ? -7.790 -3.247 3.763 1.00 96.38 96 PHE A N 1
ATOM 806 C CA . PHE A 1 96 ? -8.074 -2.367 2.627 1.00 96.38 96 PHE A CA 1
ATOM 807 C C . PHE A 1 96 ? -7.096 -1.197 2.519 1.00 96.38 96 PHE A C 1
ATOM 809 O O . PHE A 1 96 ? -6.718 -0.843 1.403 1.00 96.38 96 PHE A O 1
ATOM 816 N N . ILE A 1 97 ? -6.658 -0.617 3.641 1.00 96.25 97 ILE A N 1
ATOM 817 C CA . ILE A 1 97 ? -5.620 0.425 3.652 1.00 96.25 97 ILE A CA 1
ATOM 818 C C . ILE A 1 97 ? -4.316 -0.142 3.079 1.00 96.25 97 ILE A C 1
ATOM 820 O O . ILE A 1 97 ? -3.772 0.436 2.143 1.00 96.25 97 ILE A O 1
ATOM 824 N N . ALA A 1 98 ? -3.865 -1.303 3.565 1.00 95.62 98 ALA A N 1
ATOM 825 C CA . ALA A 1 98 ? -2.663 -1.976 3.069 1.00 95.62 98 ALA A CA 1
ATOM 826 C C . ALA A 1 98 ? -2.743 -2.274 1.563 1.00 95.62 98 ALA A C 1
ATOM 828 O O . ALA A 1 98 ? -1.838 -1.924 0.805 1.00 95.62 98 ALA A O 1
ATOM 829 N N . ALA A 1 99 ? -3.857 -2.864 1.119 1.00 96.06 99 ALA A N 1
ATOM 830 C CA . ALA A 1 99 ? -4.094 -3.163 -0.288 1.00 96.06 99 ALA A CA 1
ATOM 831 C C . ALA A 1 99 ? -4.106 -1.895 -1.151 1.00 96.06 99 ALA A C 1
ATOM 833 O O . ALA A 1 99 ? -3.519 -1.882 -2.226 1.00 96.06 99 ALA A O 1
ATOM 834 N N . SER A 1 100 ? -4.732 -0.816 -0.678 1.00 96.25 100 SER A N 1
ATOM 835 C CA . SER A 1 100 ? -4.819 0.447 -1.421 1.00 96.25 100 SER A CA 1
ATOM 836 C C . SER A 1 100 ? -3.464 1.147 -1.522 1.00 96.25 100 SER A C 1
ATOM 838 O O . SER A 1 100 ? -3.136 1.681 -2.580 1.00 96.25 100 SER A O 1
ATOM 840 N N . SER A 1 101 ? -2.648 1.103 -0.466 1.00 95.69 101 SER A N 1
ATOM 841 C CA . SER A 1 101 ? -1.280 1.634 -0.494 1.00 95.69 101 SER A CA 1
ATOM 842 C C . SER A 1 101 ? -0.348 0.822 -1.399 1.00 95.69 101 SER A C 1
ATOM 844 O O . SER A 1 101 ? 0.510 1.400 -2.055 1.00 95.69 101 SER A O 1
ATOM 846 N N . LEU A 1 102 ? -0.518 -0.499 -1.498 1.00 93.44 102 LEU A N 1
ATOM 847 C CA . LEU A 1 102 ? 0.247 -1.300 -2.463 1.00 93.44 102 LEU A CA 1
ATOM 848 C C . LEU A 1 102 ? -0.287 -1.113 -3.892 1.00 93.44 102 LEU A C 1
ATOM 850 O O . LEU A 1 102 ? 0.476 -1.031 -4.852 1.00 93.44 102 LEU A O 1
ATOM 854 N N . LEU A 1 103 ? -1.603 -0.961 -4.048 1.00 93.06 103 LEU A N 1
ATOM 855 C CA . LEU A 1 103 ? -2.217 -0.639 -5.332 1.00 93.06 103 LEU A CA 1
ATOM 856 C C . LEU A 1 103 ? -1.696 0.689 -5.881 1.00 93.06 103 LEU A C 1
ATOM 858 O O . LEU A 1 103 ? -1.477 0.789 -7.083 1.00 93.06 103 LEU A O 1
ATOM 862 N N . SER A 1 104 ? -1.456 1.690 -5.031 1.00 93.44 104 SER A N 1
ATOM 863 C CA . SER A 1 104 ? -0.889 2.964 -5.474 1.00 93.44 104 SER A CA 1
ATOM 864 C C . SER A 1 104 ? 0.524 2.813 -6.031 1.00 93.44 104 SER A C 1
ATOM 866 O O . SER A 1 104 ? 0.895 3.561 -6.929 1.00 93.44 104 SER A O 1
ATOM 868 N N . HIS A 1 105 ? 1.295 1.849 -5.520 1.00 89.75 105 HIS A N 1
ATOM 869 C CA . HIS A 1 105 ? 2.617 1.521 -6.041 1.00 89.75 105 HIS A CA 1
ATOM 870 C C . HIS A 1 105 ? 2.511 0.949 -7.458 1.00 89.75 105 HIS A C 1
ATOM 872 O O . HIS A 1 105 ? 3.042 1.514 -8.409 1.00 89.75 105 HIS A O 1
ATOM 878 N N . VAL A 1 106 ? 1.711 -0.107 -7.616 1.00 87.31 106 VAL A N 1
ATOM 879 C CA . VAL A 1 106 ? 1.415 -0.724 -8.919 1.00 87.31 106 VAL A CA 1
ATOM 880 C C . VAL A 1 106 ? 0.833 0.293 -9.910 1.00 87.31 106 VAL A C 1
ATOM 882 O O . VAL A 1 106 ? 1.175 0.299 -11.091 1.00 87.31 106 VAL A O 1
ATOM 885 N N . PHE A 1 107 ? -0.039 1.179 -9.438 1.00 87.62 107 PHE A N 1
ATOM 886 C CA . PHE A 1 107 ? -0.613 2.241 -10.249 1.00 87.62 107 PHE A CA 1
ATOM 887 C C . PHE A 1 107 ? 0.446 3.262 -10.677 1.00 87.62 107 PHE A C 1
ATOM 889 O O . PHE A 1 107 ? 0.525 3.578 -11.863 1.00 87.62 107 PHE A O 1
ATOM 896 N N . GLY A 1 108 ? 1.277 3.734 -9.746 1.00 84.06 108 GLY A N 1
ATOM 897 C CA . GLY A 1 108 ? 2.369 4.667 -10.020 1.00 84.06 108 GLY A CA 1
ATOM 898 C C . GLY A 1 108 ? 3.311 4.137 -11.096 1.00 84.06 108 GLY A C 1
ATOM 899 O O . GLY A 1 108 ? 3.511 4.801 -12.113 1.00 84.06 108 GLY A O 1
ATOM 900 N N . ASP A 1 109 ? 3.785 2.903 -10.941 1.00 81.19 109 ASP A N 1
ATOM 901 C CA . ASP A 1 109 ? 4.650 2.260 -11.928 1.00 81.19 109 ASP A CA 1
ATOM 902 C C . ASP A 1 109 ? 3.955 2.070 -13.284 1.00 81.19 109 ASP A C 1
ATOM 904 O O . ASP A 1 109 ? 4.592 2.219 -14.331 1.00 81.19 109 ASP A O 1
ATOM 908 N N . SER A 1 110 ? 2.641 1.807 -13.302 1.00 80.19 110 SER A N 1
ATOM 909 C CA . SER A 1 110 ? 1.878 1.656 -14.550 1.00 80.19 110 SER A CA 1
ATOM 910 C C . SER A 1 110 ? 1.764 2.957 -15.356 1.00 80.19 110 SER A C 1
ATOM 912 O O . SER A 1 110 ? 1.548 2.906 -16.568 1.00 80.19 110 SER A O 1
ATOM 914 N N . LEU A 1 111 ? 1.932 4.119 -14.714 1.00 78.12 111 LEU A N 1
ATOM 915 C CA . LEU A 1 111 ? 1.957 5.424 -15.383 1.00 78.12 111 LEU A CA 1
ATOM 916 C C . LEU A 1 111 ? 3.321 5.753 -16.001 1.00 78.12 111 LEU A C 1
ATOM 918 O O . LEU A 1 111 ? 3.419 6.699 -16.787 1.00 78.12 111 LEU A O 1
ATOM 922 N N . THR A 1 112 ? 4.361 4.990 -15.653 1.00 73.50 112 THR A N 1
ATOM 923 C CA . THR A 1 112 ? 5.714 5.156 -16.188 1.00 73.50 112 THR A CA 1
ATOM 924 C C . THR A 1 112 ? 5.922 4.345 -17.467 1.00 73.50 112 THR A C 1
ATOM 926 O O . THR A 1 112 ? 5.171 3.422 -17.789 1.00 73.50 112 THR A O 1
ATOM 929 N N . SER A 1 113 ? 6.999 4.645 -18.195 1.00 63.88 113 SER A N 1
ATOM 930 C CA . SER A 1 113 ? 7.393 3.884 -19.386 1.00 63.88 113 SER A CA 1
ATOM 931 C C . SER A 1 113 ? 7.849 2.447 -19.093 1.00 63.88 113 SER A C 1
ATOM 933 O O . SER A 1 113 ? 7.939 1.659 -20.033 1.00 63.88 113 SER A O 1
ATOM 935 N N . SER A 1 114 ? 8.116 2.099 -17.827 1.00 66.06 114 SER A N 1
ATOM 936 C CA . SER A 1 114 ? 8.477 0.739 -17.401 1.00 66.06 114 SER A CA 1
ATOM 937 C C . SER A 1 114 ? 7.265 -0.198 -17.346 1.00 66.06 114 SER A C 1
ATOM 939 O O . SER A 1 114 ? 7.402 -1.384 -17.645 1.00 66.06 114 SER A O 1
ATOM 941 N N . GLY A 1 115 ? 6.085 0.327 -16.992 1.00 69.12 115 GLY A N 1
ATOM 942 C CA . GLY A 1 115 ? 4.854 -0.447 -16.828 1.00 69.12 115 GLY A CA 1
ATOM 943 C C . GLY A 1 115 ? 4.918 -1.525 -15.737 1.00 69.12 115 GLY A C 1
ATOM 944 O O . GLY A 1 115 ? 5.931 -1.708 -15.059 1.00 69.12 115 GLY A O 1
ATOM 945 N N . VAL A 1 116 ? 3.811 -2.262 -15.577 1.00 73.81 116 VAL A N 1
ATOM 946 C CA . VAL A 1 116 ? 3.650 -3.276 -14.516 1.00 73.81 116 VAL A CA 1
ATOM 947 C C . VAL A 1 116 ? 3.006 -4.565 -15.039 1.00 73.81 116 VAL A C 1
ATOM 949 O O . VAL A 1 116 ? 2.016 -4.480 -15.776 1.00 73.81 116 VAL A O 1
ATOM 952 N N . PRO A 1 117 ? 3.497 -5.766 -14.670 1.00 77.69 117 PRO A N 1
ATOM 953 C CA . PRO A 1 117 ? 2.879 -7.039 -15.046 1.00 77.69 117 PRO A CA 1
ATOM 954 C C . PRO A 1 117 ? 1.606 -7.327 -14.217 1.00 77.69 117 PRO A C 1
ATOM 956 O O . PRO A 1 117 ? 1.545 -8.266 -13.428 1.00 77.69 117 PRO A O 1
ATOM 959 N N . LEU A 1 118 ? 0.542 -6.531 -14.413 1.00 75.81 118 LEU A N 1
ATOM 960 C CA . LEU A 1 118 ? -0.685 -6.544 -13.589 1.00 75.81 118 LEU A CA 1
ATOM 961 C C . LEU A 1 118 ? -1.302 -7.933 -13.359 1.00 75.81 118 LEU A C 1
ATOM 963 O O . LEU A 1 118 ? -1.803 -8.206 -12.269 1.00 75.81 118 LEU A O 1
ATOM 967 N N . PHE A 1 119 ? -1.281 -8.789 -14.382 1.00 76.69 119 PHE A N 1
ATOM 968 C CA . PHE A 1 119 ? -1.950 -10.094 -14.386 1.00 76.69 119 PHE A CA 1
ATOM 969 C C . PHE A 1 119 ? -0.995 -11.276 -14.189 1.00 76.69 119 PHE A C 1
ATOM 971 O O . PHE A 1 119 ? -1.383 -12.420 -14.428 1.00 76.69 119 PHE A O 1
ATOM 978 N N . TYR A 1 120 ? 0.251 -11.035 -13.796 1.00 71.38 120 TYR A N 1
ATOM 979 C CA . TYR A 1 120 ? 1.173 -12.114 -13.466 1.00 71.38 120 TYR A CA 1
ATOM 980 C C . TYR A 1 120 ? 0.711 -12.857 -12.192 1.00 71.38 120 TYR A C 1
ATOM 982 O O . TYR A 1 120 ? 0.214 -12.208 -11.269 1.00 71.38 120 TYR A O 1
ATOM 990 N N . PRO A 1 121 ? 0.818 -14.201 -12.107 1.00 68.75 121 PRO A N 1
ATOM 991 C CA . PRO A 1 121 ? 1.372 -15.152 -13.084 1.00 68.75 121 PRO A CA 1
ATOM 992 C C . PRO A 1 121 ? 0.359 -15.680 -14.121 1.00 68.75 121 PRO A C 1
ATOM 994 O O . PRO A 1 121 ? 0.713 -16.496 -14.968 1.00 68.75 121 PRO A O 1
ATOM 997 N N . PHE A 1 122 ? -0.902 -15.244 -14.077 1.00 73.56 122 PHE A N 1
ATOM 998 C CA . PHE A 1 122 ? -1.978 -15.752 -14.942 1.00 73.56 122 PHE A CA 1
ATOM 999 C C . PHE A 1 122 ? -1.859 -15.318 -16.409 1.00 73.56 122 PHE A C 1
ATOM 1001 O O . PHE A 1 122 ? -2.473 -15.921 -17.287 1.00 73.56 122 PHE A O 1
ATOM 1008 N N . SER A 1 123 ? -1.071 -14.282 -16.696 1.00 61.88 123 SER A N 1
ATOM 1009 C CA . SER A 1 123 ? -0.830 -13.793 -18.049 1.00 61.88 123 SER A CA 1
ATOM 1010 C C . SER A 1 123 ? 0.652 -13.563 -18.298 1.00 61.88 123 SER A C 1
ATOM 1012 O O . SER A 1 123 ? 1.336 -12.927 -17.503 1.00 61.88 123 SER A O 1
ATOM 1014 N N . LYS A 1 124 ? 1.124 -14.017 -19.464 1.00 60.03 124 LYS A N 1
ATOM 1015 C CA . LYS A 1 124 ? 2.468 -13.717 -19.982 1.00 60.03 124 LYS A CA 1
ATOM 1016 C C . LYS A 1 124 ? 2.556 -12.327 -20.633 1.00 60.03 124 LYS A C 1
ATOM 1018 O O . LYS A 1 124 ? 3.609 -11.977 -21.171 1.00 60.03 124 LYS A O 1
ATOM 1023 N N . ARG A 1 125 ? 1.461 -11.544 -20.653 1.00 59.16 125 ARG A N 1
ATOM 1024 C CA . ARG A 1 125 ? 1.496 -10.159 -21.149 1.00 59.16 125 ARG A CA 1
ATOM 1025 C C . ARG A 1 125 ? 2.430 -9.353 -20.264 1.00 59.16 125 ARG A C 1
ATOM 1027 O O . ARG A 1 125 ? 2.211 -9.255 -19.064 1.00 59.16 125 ARG A O 1
ATOM 1034 N N . LYS A 1 126 ? 3.458 -8.788 -20.895 1.00 62.41 126 LYS A N 1
ATOM 1035 C CA . LYS A 1 126 ? 4.653 -8.345 -20.187 1.00 62.41 126 LYS A CA 1
ATOM 1036 C C . LYS A 1 126 ? 4.361 -7.197 -19.235 1.00 62.41 126 LYS A C 1
ATOM 1038 O O . LYS A 1 126 ? 4.681 -7.331 -18.071 1.00 62.41 126 LYS A O 1
ATOM 1043 N N . HIS A 1 127 ? 3.724 -6.119 -19.683 1.00 66.19 127 HIS A N 1
ATOM 1044 C CA . HIS A 1 127 ? 3.492 -4.953 -18.832 1.00 66.19 127 HIS A CA 1
ATOM 1045 C C . HIS A 1 127 ? 2.280 -4.167 -19.340 1.00 66.19 127 HIS A C 1
ATOM 1047 O O . HIS A 1 127 ? 2.132 -3.965 -20.545 1.00 66.19 127 HIS A O 1
ATOM 1053 N N . VAL A 1 128 ? 1.409 -3.728 -18.434 1.00 64.81 128 VAL A N 1
ATOM 1054 C CA . VAL A 1 128 ? 0.389 -2.717 -18.726 1.00 64.81 128 VAL A CA 1
ATOM 1055 C C . VAL A 1 128 ? 0.997 -1.360 -18.405 1.00 64.81 128 VAL A C 1
ATOM 1057 O O . VAL A 1 128 ? 1.538 -1.162 -17.316 1.00 64.81 128 VAL A O 1
ATOM 1060 N N . HIS A 1 129 ? 0.938 -0.448 -19.369 1.00 69.06 129 HIS A N 1
ATOM 1061 C CA . HIS A 1 129 ? 1.423 0.915 -19.214 1.00 69.06 129 HIS A CA 1
ATOM 1062 C C . HIS A 1 129 ? 0.410 1.906 -19.791 1.00 69.06 129 HIS A C 1
ATOM 1064 O O . HIS A 1 129 ? -0.077 1.743 -20.913 1.00 69.06 129 HIS A O 1
ATOM 1070 N N . PHE A 1 130 ? 0.135 2.963 -19.038 1.00 64.69 130 PHE A N 1
ATOM 1071 C CA . PHE A 1 130 ? -0.656 4.111 -19.463 1.00 64.69 130 PHE A CA 1
ATOM 1072 C C . PHE A 1 130 ? 0.274 5.327 -19.458 1.00 64.69 130 PHE A C 1
ATOM 1074 O O . PHE A 1 130 ? 0.286 6.066 -18.474 1.00 64.69 130 PHE A O 1
ATOM 1081 N N . PRO A 1 131 ? 1.110 5.512 -20.501 1.00 58.12 131 PRO A N 1
ATOM 1082 C CA . PRO A 1 131 ? 2.160 6.521 -20.496 1.00 58.12 131 PRO A CA 1
ATOM 1083 C C . PRO A 1 131 ? 1.545 7.920 -20.596 1.00 58.12 131 PRO A C 1
ATOM 1085 O O . PRO A 1 131 ? 1.426 8.497 -21.673 1.00 58.12 131 PRO A O 1
ATOM 1088 N N . TYR A 1 132 ? 1.147 8.455 -19.448 1.00 60.88 132 TYR A N 1
ATOM 1089 C CA . TYR A 1 132 ? 0.837 9.867 -19.251 1.00 60.88 132 TYR A CA 1
ATOM 1090 C C . TYR A 1 132 ? 2.097 10.634 -18.819 1.00 60.88 132 TYR A C 1
ATOM 1092 O O . TYR A 1 132 ? 2.203 11.835 -19.057 1.00 60.88 132 TYR A O 1
ATOM 1100 N N . ILE A 1 133 ? 3.074 9.935 -18.216 1.00 55.94 133 ILE A N 1
ATOM 1101 C CA . ILE A 1 133 ? 4.328 10.493 -17.701 1.00 55.94 133 ILE A CA 1
ATOM 1102 C C . ILE A 1 133 ? 5.499 9.644 -18.222 1.00 55.94 133 ILE A C 1
ATOM 1104 O O . ILE A 1 133 ? 5.619 8.463 -17.919 1.00 55.94 133 ILE A O 1
ATOM 1108 N N . GLY A 1 134 ? 6.393 10.254 -19.006 1.00 50.78 134 GLY A N 1
ATOM 1109 C CA . GLY A 1 134 ? 7.554 9.570 -19.5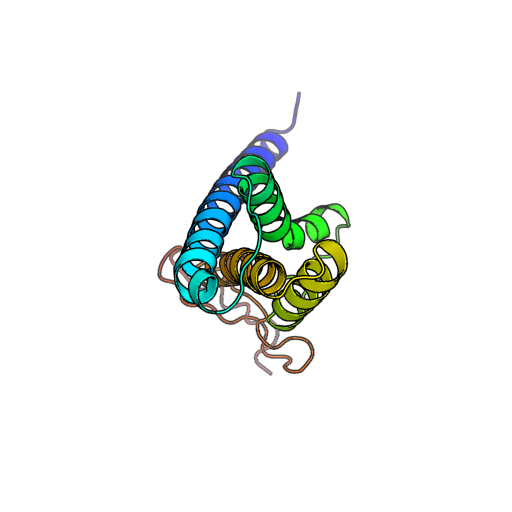90 1.00 50.78 134 GLY A CA 1
ATOM 1110 C C . GLY A 1 134 ? 7.349 9.245 -21.068 1.00 50.78 134 GLY A C 1
ATOM 1111 O O . GLY A 1 134 ? 6.846 8.188 -21.439 1.00 50.78 134 GLY A O 1
ATOM 1112 N N . GLY A 1 135 ? 7.749 10.187 -21.923 1.00 48.62 135 GLY A N 1
ATOM 1113 C CA . GLY A 1 135 ? 7.697 10.037 -23.372 1.00 48.62 135 GLY A CA 1
ATOM 1114 C C . GLY A 1 135 ? 8.510 8.842 -23.882 1.00 48.62 135 GLY A C 1
ATOM 1115 O O . GLY A 1 135 ? 9.621 8.585 -23.420 1.00 48.62 135 GLY A O 1
ATOM 1116 N N . ARG A 1 136 ? 7.938 8.192 -24.904 1.00 48.88 136 ARG A N 1
ATOM 1117 C CA . ARG A 1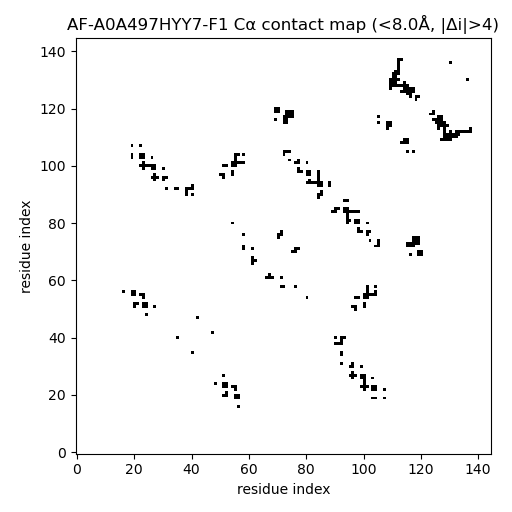 136 ? 8.366 6.971 -25.612 1.00 48.88 136 ARG A CA 1
ATOM 1118 C C . ARG A 1 136 ? 8.250 5.687 -24.790 1.00 48.88 136 ARG A C 1
ATOM 1120 O O . ARG A 1 136 ? 9.073 5.377 -23.933 1.00 48.88 136 ARG A O 1
ATOM 1127 N N . THR A 1 137 ? 7.249 4.895 -25.169 1.00 46.81 137 THR A N 1
ATOM 1128 C CA . THR A 1 137 ? 7.178 3.461 -24.905 1.00 46.81 137 THR A CA 1
ATOM 1129 C C . THR A 1 137 ? 8.484 2.822 -25.369 1.00 46.81 137 THR A C 1
ATOM 1131 O O . THR A 1 137 ? 8.833 2.876 -26.552 1.00 46.81 137 THR A O 1
ATOM 1134 N N . ARG A 1 138 ? 9.246 2.218 -24.451 1.00 46.22 138 ARG A N 1
ATOM 1135 C CA . ARG A 1 138 ? 10.217 1.216 -24.880 1.00 46.22 138 ARG A CA 1
ATOM 1136 C C . ARG A 1 138 ? 9.390 0.033 -25.373 1.00 46.22 138 ARG A C 1
ATOM 1138 O O . ARG A 1 138 ? 8.877 -0.759 -24.594 1.00 46.22 138 ARG A O 1
ATOM 1145 N N . TYR A 1 139 ? 9.187 -0.024 -26.687 1.00 43.72 139 TYR A N 1
ATOM 1146 C CA . TYR A 1 139 ? 8.832 -1.269 -27.346 1.00 43.72 139 TYR A CA 1
ATOM 1147 C C . TYR A 1 139 ? 10.018 -2.208 -27.143 1.00 43.72 139 TYR A C 1
ATOM 1149 O O . TYR A 1 139 ? 10.977 -2.206 -27.916 1.00 43.72 139 TYR A O 1
ATOM 1157 N N . ASP A 1 140 ? 9.964 -2.994 -26.075 1.00 44.44 140 ASP A N 1
ATOM 1158 C CA . ASP A 1 140 ? 10.823 -4.150 -25.873 1.00 44.44 140 ASP A CA 1
ATOM 1159 C C . ASP A 1 140 ? 10.386 -5.210 -26.884 1.00 44.44 140 ASP A C 1
ATOM 1161 O O . ASP A 1 140 ? 9.747 -6.212 -26.555 1.00 44.44 140 ASP A O 1
ATOM 1165 N N . ASN A 1 141 ? 10.709 -4.963 -28.152 1.00 44.16 141 ASN A N 1
ATOM 1166 C CA . ASN A 1 141 ? 10.527 -5.876 -29.264 1.00 44.16 141 ASN A CA 1
ATOM 1167 C C . ASN A 1 141 ? 11.535 -7.029 -29.158 1.00 4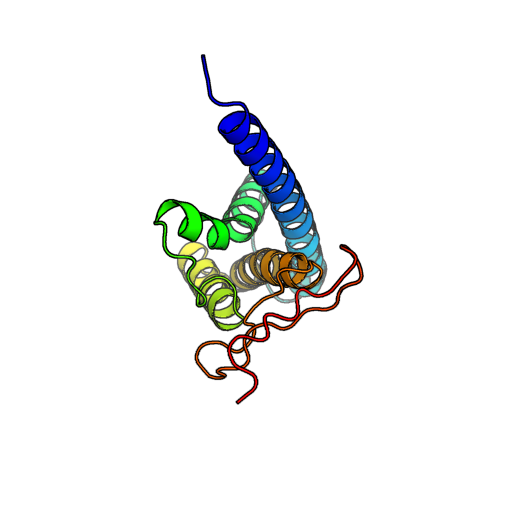4.16 141 ASN A C 1
ATOM 1169 O O . ASN A 1 141 ? 12.393 -7.216 -30.015 1.00 44.16 141 ASN A O 1
ATOM 1173 N N . LYS A 1 142 ? 11.497 -7.760 -28.043 1.00 37.22 142 LYS A N 1
ATOM 1174 C CA . LYS A 1 142 ? 12.309 -8.961 -27.843 1.00 37.22 142 LYS A CA 1
ATOM 1175 C C . LYS A 1 142 ? 11.483 -10.243 -27.900 1.00 37.22 142 LYS A C 1
ATOM 1177 O O . LYS A 1 142 ? 12.072 -11.314 -27.882 1.00 37.22 142 LYS A O 1
ATOM 1182 N N . TYR A 1 143 ? 10.151 -10.132 -27.967 1.00 42.81 143 TYR A N 1
ATOM 1183 C CA . TYR A 1 143 ? 9.222 -11.269 -27.996 1.00 42.81 143 TYR A CA 1
ATOM 1184 C C . TYR A 1 143 ? 7.905 -10.953 -28.732 1.00 42.81 143 TYR A C 1
ATOM 1186 O O . TYR A 1 143 ? 6.854 -11.459 -28.350 1.00 42.81 14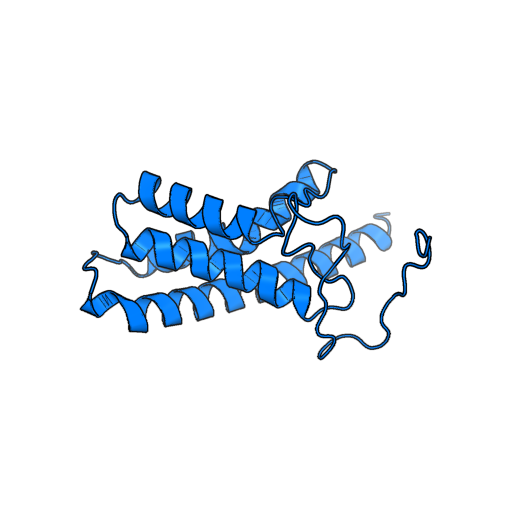3 TYR A O 1
ATOM 1194 N N . ALA A 1 144 ? 7.933 -10.103 -29.766 1.00 32.22 144 ALA A N 1
ATOM 1195 C CA . ALA A 1 144 ? 6.885 -10.138 -30.786 1.00 32.22 144 ALA A CA 1
ATOM 1196 C C . ALA A 1 144 ? 7.138 -11.376 -31.663 1.00 32.22 144 ALA A C 1
ATOM 1198 O O . ALA A 1 144 ? 7.761 -11.278 -32.714 1.00 32.22 144 ALA A O 1
ATOM 1199 N N . ASN A 1 145 ? 6.772 -12.534 -31.117 1.00 33.75 145 ASN A N 1
ATOM 1200 C CA . ASN A 1 145 ? 6.498 -13.815 -31.764 1.00 33.75 145 ASN A CA 1
ATOM 1201 C C . ASN A 1 145 ? 5.684 -14.636 -30.763 1.00 33.75 145 ASN A C 1
ATOM 1203 O O . ASN A 1 145 ? 6.205 -14.864 -29.645 1.00 33.75 145 ASN A O 1
#

Secondary structure (DSSP, 8-state):
---HHHHHHHHHHHHHHHHHHHHHHHHHHHHHHHHTTTS-----HHHHHHHHHHHHHGGGHHHHTTS--TTTTSHHHHHHHHHHHHHHH--HHHHHHHHHHHHHHHHHHHTSTT-B-TTTTT-----B---SSSSS----TT---

Solvent-accessible surface area (backbone atoms only — not comparable to full-atom values): 7592 Å² total; per-residue (Å²): 135,81,60,70,66,58,59,53,52,53,52,51,55,56,55,49,50,53,53,24,30,55,38,0,44,50,35,19,48,52,40,44,71,74,38,48,88,81,34,83,73,93,76,53,68,67,60,50,53,53,48,15,35,48,35,12,47,51,51,62,55,30,58,79,71,77,48,78,49,58,52,48,41,15,55,52,26,23,51,49,34,21,52,52,26,24,69,77,64,73,33,68,51,50,9,48,22,24,19,33,1,28,41,32,28,46,50,54,40,16,29,26,51,79,26,24,23,49,55,30,90,86,39,88,65,70,53,50,59,55,66,84,45,56,88,68,73,70,76,75,80,82,66,90,118

Nearest PDB structures (foldseek):
  4zsz-assembly1_A  TM=3.606E-01  e=8.239E+00  Aquifex aeolicus VF5

Mean predicted aligned error: 9.97 Å

pLDDT: mean 76.6, std 19.89, range [32.22, 97.12]

Foldseek 3Di:
DPPPVVVVVVVVVVVLLVQLLVLLLVQLVVLCVVCCVPWPDDDDPVNLSVLSSCLSCVQVVVVVVVDNDLCCLELNVLVVQLVVLCVVRVTNSSSSSSSRSSVSNNVVQQCELNAHPHDPPVDPPPGRHDPPDYPDRPPPPPDPD

Radius of gyration: 16.65 Å; Cα contacts (8 Å, |Δi|>4): 194; chains: 1; bounding box: 55×26×48 Å